Protein AF-A0A8I1E0A1-F1 (afdb_monomer_lite)

Structure (mmCIF, N/CA/C/O backbone):
data_AF-A0A8I1E0A1-F1
#
_entry.id   AF-A0A8I1E0A1-F1
#
loop_
_atom_site.group_PDB
_atom_site.id
_atom_site.type_symbol
_atom_site.label_atom_id
_atom_site.label_alt_id
_atom_site.label_comp_id
_atom_site.label_asym_id
_atom_site.label_entity_id
_atom_site.label_seq_id
_atom_site.pdbx_PDB_ins_code
_atom_site.Cartn_x
_atom_site.Cartn_y
_atom_site.Cartn_z
_atom_site.occupancy
_atom_site.B_iso_or_equiv
_atom_site.auth_seq_id
_atom_site.auth_comp_id
_atom_site.auth_asym_id
_atom_site.auth_atom_id
_atom_site.pdbx_PDB_model_num
ATOM 1 N N . VAL A 1 1 ? 12.398 -3.150 -15.921 1.00 65.69 1 VAL A N 1
ATOM 2 C CA . VAL A 1 1 ? 11.230 -2.844 -16.788 1.00 65.69 1 VAL A CA 1
ATOM 3 C C . VAL A 1 1 ? 10.161 -3.907 -16.586 1.00 65.69 1 VAL A C 1
ATOM 5 O O . VAL A 1 1 ? 10.377 -5.060 -16.941 1.00 65.69 1 VAL A O 1
ATOM 8 N N . TRP A 1 2 ? 9.048 -3.545 -15.948 1.00 81.69 2 TRP A N 1
ATOM 9 C CA . TRP A 1 2 ? 7.921 -4.450 -15.710 1.00 81.69 2 TRP A CA 1
ATOM 10 C C . TRP A 1 2 ? 7.192 -4.776 -17.013 1.00 81.69 2 TRP A C 1
ATOM 12 O O . TRP A 1 2 ? 7.096 -3.932 -17.904 1.00 81.69 2 TRP A O 1
ATOM 22 N N . SER A 1 3 ? 6.612 -5.973 -17.105 1.00 90.00 3 SER A N 1
ATOM 23 C CA . SER A 1 3 ? 5.560 -6.202 -18.093 1.00 90.00 3 SER A CA 1
ATOM 24 C C . SER A 1 3 ? 4.286 -5.470 -17.656 1.00 90.00 3 SER A C 1
ATOM 26 O O . SER A 1 3 ? 4.026 -5.324 -16.458 1.00 90.00 3 SER A O 1
ATOM 28 N N . GLY A 1 4 ? 3.458 -5.037 -18.614 1.00 89.38 4 GLY A N 1
ATOM 29 C CA . GLY A 1 4 ? 2.174 -4.392 -18.301 1.00 89.38 4 GLY A CA 1
ATOM 30 C C . GLY A 1 4 ? 1.286 -5.262 -17.401 1.00 89.38 4 GLY A C 1
ATOM 31 O O . GLY A 1 4 ? 0.686 -4.766 -16.451 1.00 89.38 4 GLY A O 1
ATOM 32 N N . ALA A 1 5 ? 1.292 -6.581 -17.622 1.00 93.88 5 ALA A N 1
ATOM 33 C CA . ALA A 1 5 ? 0.584 -7.544 -16.781 1.00 93.88 5 ALA A CA 1
ATOM 34 C C . ALA A 1 5 ? 1.114 -7.580 -15.337 1.00 93.88 5 ALA A C 1
ATOM 36 O O . ALA A 1 5 ? 0.324 -7.616 -14.397 1.00 93.88 5 ALA A O 1
ATOM 37 N N . ALA A 1 6 ? 2.435 -7.527 -15.140 1.00 91.88 6 ALA A N 1
ATOM 38 C CA . ALA A 1 6 ? 3.016 -7.527 -13.801 1.00 91.88 6 ALA A CA 1
ATOM 39 C C . ALA A 1 6 ? 2.645 -6.256 -13.020 1.00 91.88 6 ALA A C 1
ATOM 41 O O . ALA A 1 6 ? 2.285 -6.346 -11.848 1.00 91.88 6 ALA A O 1
ATOM 42 N N . GLY A 1 7 ? 2.626 -5.093 -13.683 1.00 93.31 7 GLY A N 1
ATOM 43 C CA . GLY A 1 7 ? 2.135 -3.851 -13.079 1.00 93.31 7 GLY A CA 1
ATOM 44 C C . GLY A 1 7 ? 0.675 -3.956 -12.622 1.00 93.31 7 GLY A C 1
ATOM 45 O O . GLY A 1 7 ? 0.346 -3.574 -11.500 1.00 93.31 7 GLY A O 1
ATOM 46 N N . VAL A 1 8 ? -0.192 -4.553 -13.446 1.00 95.19 8 VAL A N 1
ATOM 47 C CA . VAL A 1 8 ? -1.604 -4.785 -13.094 1.00 95.19 8 VAL A CA 1
ATOM 48 C C . VAL A 1 8 ? -1.739 -5.710 -11.883 1.00 95.19 8 VAL A C 1
ATOM 50 O O . VAL A 1 8 ? -2.513 -5.413 -10.977 1.00 95.19 8 VAL A O 1
ATOM 53 N N . VAL A 1 9 ? -0.972 -6.801 -11.818 1.00 95.56 9 VAL A N 1
ATOM 54 C CA . VAL A 1 9 ? -1.013 -7.728 -10.674 1.00 95.56 9 VAL A CA 1
ATOM 55 C C . VAL A 1 9 ? -0.598 -7.031 -9.379 1.00 95.56 9 VAL A C 1
ATOM 57 O O . VAL A 1 9 ? -1.256 -7.214 -8.355 1.00 95.56 9 VAL A O 1
ATOM 60 N N . VAL A 1 10 ? 0.445 -6.199 -9.419 1.00 94.75 10 VAL A N 1
ATOM 61 C CA . VAL A 1 10 ? 0.896 -5.425 -8.252 1.00 94.75 10 VAL A CA 1
ATOM 62 C C . VAL A 1 10 ? -0.194 -4.457 -7.779 1.00 94.75 10 VAL A C 1
ATOM 64 O O . VAL A 1 10 ? -0.488 -4.397 -6.585 1.00 94.75 10 VAL A O 1
ATOM 67 N N . LEU A 1 11 ? -0.859 -3.755 -8.702 1.00 95.12 11 LEU A N 1
ATOM 68 C CA . LEU A 1 11 ? -1.978 -2.866 -8.370 1.00 95.12 11 LEU A CA 1
ATOM 69 C C . LEU A 1 11 ? -3.174 -3.627 -7.779 1.00 95.12 11 LEU A C 1
ATOM 71 O O . LEU A 1 11 ? -3.766 -3.188 -6.795 1.00 95.12 11 LEU A O 1
ATOM 75 N N . LEU A 1 12 ? -3.517 -4.793 -8.328 1.00 97.31 12 LEU A N 1
ATOM 76 C CA . LEU A 1 12 ? -4.590 -5.632 -7.788 1.00 97.31 12 LEU A CA 1
ATOM 77 C C . LEU A 1 12 ? -4.250 -6.160 -6.388 1.00 97.31 12 LEU A C 1
ATOM 79 O O . LEU A 1 12 ? -5.110 -6.167 -5.506 1.00 97.31 12 LEU A O 1
ATOM 83 N N . ALA A 1 13 ? -2.998 -6.565 -6.161 1.00 95.50 13 ALA A N 1
ATOM 84 C CA . ALA A 1 13 ? -2.522 -7.006 -4.853 1.00 95.50 13 ALA A CA 1
ATOM 85 C C . ALA A 1 13 ? -2.627 -5.887 -3.806 1.00 95.50 13 ALA A C 1
ATOM 87 O O . ALA A 1 13 ? -3.055 -6.136 -2.678 1.00 95.50 13 ALA A O 1
ATOM 88 N N . MET A 1 14 ? -2.318 -4.650 -4.197 1.00 96.31 14 MET A N 1
ATOM 89 C CA . MET A 1 14 ? -2.484 -3.469 -3.354 1.00 96.31 14 MET A CA 1
ATOM 90 C C . MET A 1 14 ? -3.944 -3.245 -2.946 1.00 96.31 14 MET A C 1
ATOM 92 O O . MET A 1 14 ? -4.249 -3.146 -1.757 1.00 96.31 14 MET A O 1
ATOM 96 N N . VAL A 1 15 ? -4.859 -3.201 -3.921 1.00 96.38 15 VAL A N 1
ATOM 97 C CA . VAL A 1 15 ? -6.292 -2.997 -3.657 1.00 96.38 15 VAL A CA 1
ATOM 98 C C . VAL A 1 15 ? -6.830 -4.107 -2.755 1.00 96.38 15 VAL A C 1
ATOM 100 O O . VAL A 1 15 ? -7.564 -3.837 -1.804 1.00 96.38 15 VAL A O 1
ATOM 103 N 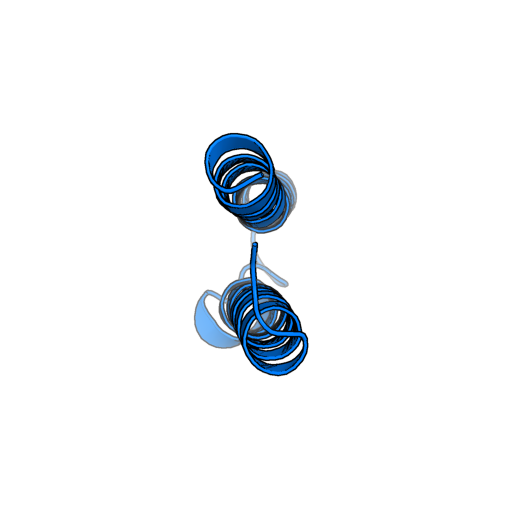N . LYS A 1 16 ? -6.412 -5.357 -2.991 1.00 96.25 16 LYS A N 1
ATOM 104 C CA . LYS A 1 16 ? -6.751 -6.489 -2.121 1.00 96.25 16 LYS A CA 1
ATOM 105 C C . LYS A 1 16 ? -6.289 -6.255 -0.679 1.00 96.25 16 LYS A C 1
ATOM 107 O O . LYS A 1 16 ? -7.035 -6.563 0.248 1.00 96.25 16 LYS A O 1
ATOM 112 N N . GLY A 1 17 ? -5.095 -5.698 -0.482 1.00 95.06 17 GLY A N 1
ATOM 113 C CA . GLY A 1 17 ? -4.589 -5.315 0.837 1.00 95.06 17 GLY A CA 1
ATOM 114 C C . GLY A 1 17 ? -5.530 -4.355 1.569 1.00 95.06 17 GLY A C 1
ATOM 115 O O . GLY A 1 17 ? -5.860 -4.588 2.729 1.00 95.06 17 GLY A O 1
ATOM 116 N N . TRP A 1 18 ? -6.049 -3.333 0.887 1.00 94.44 18 TRP A N 1
ATOM 117 C CA . TRP A 1 18 ? -7.030 -2.414 1.478 1.00 94.44 18 TRP A CA 1
ATOM 118 C C . TRP A 1 18 ? -8.361 -3.087 1.824 1.00 94.44 18 TRP A C 1
ATOM 120 O O . TRP A 1 18 ? -8.918 -2.826 2.889 1.00 94.44 18 TRP A O 1
ATOM 130 N N . VAL A 1 19 ? -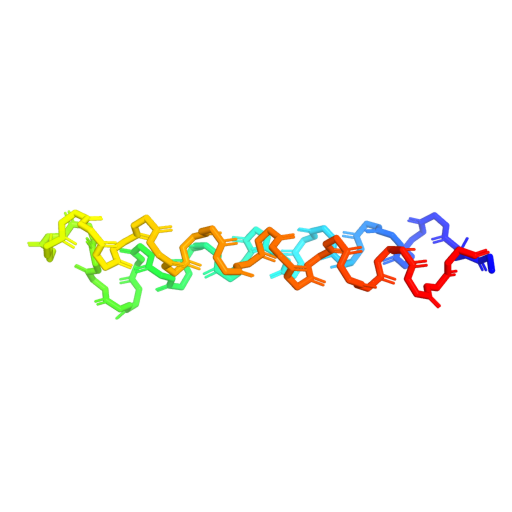8.842 -4.011 0.988 1.00 93.81 19 VAL A N 1
ATOM 131 C CA . VAL A 1 19 ? -10.044 -4.804 1.302 1.00 93.81 19 VAL A CA 1
ATOM 132 C C . VAL A 1 19 ? -9.843 -5.641 2.570 1.00 93.81 19 VAL A C 1
ATOM 134 O O . VAL A 1 19 ? -10.769 -5.777 3.366 1.00 93.81 19 VAL A O 1
ATOM 137 N N . ILE A 1 20 ? -8.638 -6.170 2.805 1.00 93.19 20 ILE A N 1
ATOM 138 C CA . ILE A 1 20 ? -8.307 -6.900 4.040 1.00 93.19 20 ILE A CA 1
ATOM 139 C C . ILE A 1 20 ? -8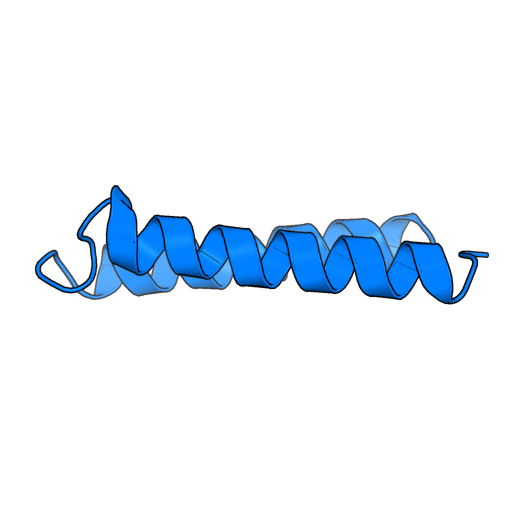.342 -5.962 5.253 1.0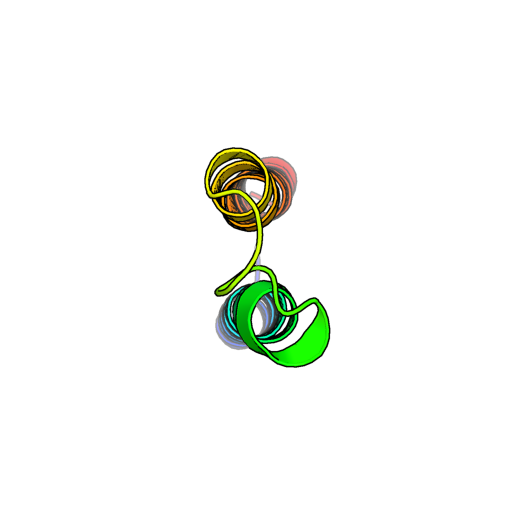0 93.19 20 ILE A C 1
ATOM 141 O O . ILE A 1 20 ? -8.942 -6.312 6.270 1.00 93.19 20 ILE A O 1
ATOM 145 N N . VAL A 1 21 ? -7.757 -4.767 5.136 1.00 91.12 21 VAL A N 1
ATOM 146 C CA . VAL A 1 21 ? -7.753 -3.746 6.199 1.00 91.12 21 VAL A CA 1
ATOM 147 C C . VAL A 1 21 ? -9.183 -3.368 6.609 1.00 91.12 21 VAL A C 1
ATOM 149 O O . VAL A 1 21 ? -9.495 -3.324 7.797 1.00 91.12 21 VAL A O 1
ATOM 152 N N . ASP A 1 22 ? -10.079 -3.155 5.648 1.00 87.56 22 ASP A N 1
ATOM 153 C CA . ASP A 1 22 ? -11.449 -2.713 5.942 1.00 87.56 22 ASP A CA 1
ATOM 154 C C . ASP A 1 22 ? -12.416 -3.860 6.289 1.00 87.56 22 ASP A C 1
ATOM 156 O O . ASP A 1 22 ? -13.329 -3.697 7.110 1.00 87.56 22 ASP A O 1
ATOM 160 N N . GLY A 1 23 ? -12.245 -5.015 5.644 1.00 83.69 23 GLY A N 1
ATOM 161 C CA . GLY A 1 23 ? -13.147 -6.160 5.730 1.00 83.69 23 GLY A CA 1
ATOM 162 C C . GLY A 1 23 ? -12.773 -7.161 6.818 1.00 83.69 23 GLY A C 1
ATOM 163 O O . GLY A 1 23 ? -13.635 -7.531 7.606 1.00 83.69 23 GLY A O 1
ATOM 164 N N . PHE A 1 24 ? -11.505 -7.579 6.863 1.00 83.31 24 PHE A N 1
ATOM 165 C CA . PHE A 1 24 ? -11.026 -8.658 7.740 1.00 83.31 24 PHE A CA 1
ATOM 166 C C . PHE A 1 24 ? -10.458 -8.151 9.061 1.00 83.31 24 PHE A C 1
ATOM 168 O O . PHE A 1 24 ? -10.703 -8.754 10.098 1.00 83.31 24 PHE A O 1
ATOM 175 N N . MET A 1 25 ? -9.708 -7.048 9.038 1.00 87.00 25 MET A N 1
ATOM 176 C CA . MET A 1 25 ? -9.211 -6.425 10.271 1.00 87.00 25 MET A CA 1
ATOM 177 C C . MET A 1 25 ? -10.289 -5.589 10.973 1.00 87.00 25 MET A C 1
ATOM 179 O O . MET A 1 25 ? -10.056 -5.082 12.065 1.00 87.00 25 MET A O 1
ATOM 183 N N . GLU A 1 26 ? -11.445 -5.413 10.321 1.00 83.81 26 GLU A N 1
ATOM 184 C CA . GLU A 1 26 ? -12.604 -4.669 10.819 1.00 83.81 26 GLU A CA 1
ATOM 185 C C . GLU A 1 26 ? -12.285 -3.222 11.247 1.00 83.81 26 GLU A C 1
ATOM 187 O O . GLU A 1 26 ? -13.040 -2.567 11.969 1.00 83.81 26 GLU A O 1
ATOM 192 N N . LEU A 1 27 ? -11.190 -2.659 10.720 1.00 84.62 27 LEU A N 1
ATOM 193 C CA . LEU A 1 27 ? -10.723 -1.310 11.045 1.00 84.62 27 LEU A CA 1
ATOM 194 C C . LEU A 1 27 ? -11.697 -0.218 10.587 1.00 84.62 27 LEU A C 1
ATOM 196 O O . LEU A 1 27 ? -11.550 0.932 10.998 1.00 84.62 27 LEU A O 1
ATOM 200 N N . ARG A 1 28 ? -12.729 -0.568 9.803 1.00 82.62 28 ARG A N 1
ATOM 201 C CA . ARG A 1 28 ? -13.858 0.321 9.495 1.00 82.62 28 ARG A CA 1
ATOM 202 C C . ARG A 1 28 ? -14.617 0.765 10.753 1.00 82.62 28 ARG A C 1
ATOM 204 O O . ARG A 1 28 ? -15.138 1.874 10.765 1.00 82.62 28 ARG A O 1
ATOM 211 N N . HIS A 1 29 ? -14.689 -0.099 11.769 1.00 87.06 29 HIS A N 1
ATOM 212 C CA . HIS A 1 29 ? -15.337 0.168 13.058 1.00 87.06 29 HIS A CA 1
ATOM 213 C C . HIS A 1 29 ? -14.315 0.529 14.149 1.00 87.06 29 HIS A C 1
ATOM 215 O O . HIS A 1 29 ? -14.690 0.947 15.242 1.00 87.06 29 HIS A O 1
ATOM 221 N N . GLY A 1 30 ? -13.023 0.360 13.856 1.00 85.75 30 GLY A N 1
ATOM 222 C CA . GLY A 1 30 ? -11.921 0.679 14.754 1.00 85.75 30 GLY A CA 1
ATOM 223 C C . GLY A 1 30 ? -11.492 2.153 14.717 1.00 85.75 30 GLY A C 1
ATOM 224 O O . GLY A 1 30 ? -12.069 2.982 14.006 1.00 85.75 30 GLY A O 1
ATOM 225 N N . PRO A 1 31 ? -10.440 2.514 15.473 1.00 90.25 31 PRO A N 1
ATOM 226 C CA . PRO A 1 31 ? -9.948 3.884 15.522 1.00 90.25 31 PRO A CA 1
ATOM 227 C C . PRO A 1 31 ? -9.417 4.351 14.159 1.00 90.25 31 PRO A C 1
ATOM 229 O O . PRO A 1 31 ? -8.508 3.750 13.584 1.00 90.25 31 PRO A O 1
ATOM 232 N N . TRP A 1 32 ? -9.919 5.496 13.689 1.00 90.44 32 TRP A N 1
ATOM 233 C CA . TRP A 1 32 ? -9.595 6.063 12.373 1.00 90.44 32 TRP A CA 1
ATOM 234 C C . TRP A 1 32 ? -8.089 6.196 12.095 1.00 90.44 32 TRP A C 1
ATOM 236 O O . TRP A 1 32 ? -7.632 5.898 10.994 1.00 90.44 32 TRP A O 1
ATOM 246 N N . LYS A 1 33 ? -7.294 6.588 13.102 1.00 93.31 33 LYS A N 1
ATOM 247 C CA . LYS A 1 33 ? -5.834 6.740 12.964 1.00 93.31 33 LYS A CA 1
ATOM 248 C C . LYS A 1 33 ? -5.149 5.436 12.538 1.00 93.31 33 LYS A C 1
ATOM 250 O O . LYS A 1 33 ? -4.256 5.474 11.698 1.00 93.31 33 LYS A O 1
ATOM 255 N N . TRP A 1 34 ? -5.592 4.296 13.073 1.00 90.69 34 TRP A N 1
ATOM 256 C CA . TRP A 1 34 ? -5.048 2.983 12.720 1.00 90.69 34 TRP A CA 1
ATOM 257 C C . TRP A 1 34 ? -5.443 2.567 11.308 1.00 90.69 34 TRP A C 1
ATOM 259 O O . TRP A 1 34 ? -4.606 2.065 10.562 1.00 90.69 34 TRP A O 1
ATOM 269 N N . ARG A 1 35 ? -6.684 2.857 10.909 1.00 92.50 35 ARG A N 1
ATOM 270 C CA . ARG A 1 35 ? -7.147 2.623 9.539 1.00 92.50 35 ARG A CA 1
ATOM 271 C C . ARG A 1 35 ? -6.313 3.412 8.529 1.00 92.50 35 ARG A C 1
ATOM 273 O O . ARG A 1 35 ? -5.779 2.826 7.595 1.00 92.50 35 ARG A O 1
ATOM 280 N N . VAL A 1 36 ? -6.125 4.715 8.752 1.00 94.25 36 VAL A N 1
ATOM 281 C CA . VAL A 1 36 ? -5.304 5.564 7.871 1.00 94.25 36 VAL A CA 1
ATOM 282 C C . VAL A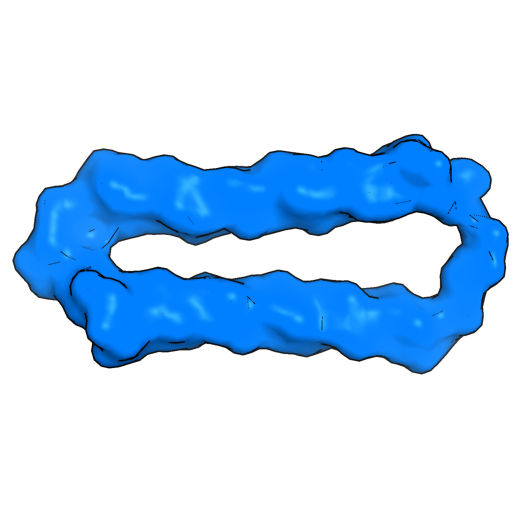 1 36 ? -3.850 5.099 7.840 1.00 94.25 36 VAL A C 1
ATOM 284 O O . VAL A 1 36 ? -3.273 5.020 6.759 1.00 94.25 36 VAL A O 1
ATOM 287 N N . ALA A 1 37 ? -3.269 4.743 8.990 1.00 95.00 37 ALA A N 1
ATOM 288 C CA . ALA A 1 37 ? -1.902 4.233 9.048 1.00 95.00 37 ALA A CA 1
ATOM 289 C C . ALA A 1 37 ? -1.731 2.952 8.212 1.00 95.00 37 ALA A C 1
ATOM 291 O O . ALA A 1 37 ? -0.774 2.851 7.452 1.00 95.00 37 ALA A O 1
ATOM 292 N N . MET A 1 38 ? -2.673 2.006 8.291 1.00 94.38 38 MET A N 1
ATOM 293 C CA . MET A 1 38 ? -2.619 0.756 7.521 1.00 94.38 38 MET A CA 1
ATOM 294 C C . MET A 1 38 ? -2.855 0.964 6.020 1.00 94.38 38 MET A C 1
ATOM 296 O O . MET A 1 38 ? -2.125 0.405 5.201 1.00 94.38 38 MET A O 1
ATOM 300 N N . LEU A 1 39 ? -3.828 1.798 5.638 1.00 93.56 39 LEU A N 1
ATOM 301 C CA . LEU A 1 39 ? -4.080 2.117 4.227 1.00 93.56 39 LEU A CA 1
ATOM 302 C C . LEU A 1 39 ? -2.892 2.869 3.605 1.00 93.56 39 LEU A C 1
ATOM 304 O O . LEU A 1 39 ? -2.446 2.531 2.506 1.00 93.56 39 LEU A O 1
ATOM 308 N N . GLY A 1 40 ? -2.357 3.853 4.334 1.00 95.19 40 GLY A N 1
ATOM 309 C CA . GLY A 1 40 ? -1.190 4.639 3.939 1.00 95.19 40 GLY A CA 1
ATOM 310 C C . GLY A 1 40 ? 0.092 3.812 3.883 1.00 95.19 40 GLY A C 1
ATOM 311 O O . GLY A 1 40 ? 0.900 4.006 2.979 1.00 95.19 40 GLY A O 1
ATOM 312 N N . TRP A 1 41 ? 0.260 2.836 4.778 1.00 95.19 41 TRP A N 1
ATOM 313 C CA . TRP A 1 41 ? 1.386 1.905 4.724 1.00 95.19 41 TRP A CA 1
ATOM 314 C C . TRP A 1 41 ? 1.426 1.125 3.408 1.00 95.19 41 TRP A C 1
ATOM 316 O O . TRP A 1 41 ? 2.492 1.000 2.806 1.00 95.19 41 TRP A O 1
ATOM 326 N N . GLY A 1 42 ? 0.266 0.687 2.904 1.00 95.19 42 GLY A N 1
ATOM 327 C CA . GLY A 1 42 ? 0.166 0.094 1.571 1.00 95.19 42 GLY A CA 1
ATOM 328 C C . GLY A 1 42 ? 0.793 0.996 0.506 1.00 95.19 42 GLY A C 1
ATOM 329 O O . GLY A 1 42 ? 1.657 0.542 -0.242 1.00 95.19 42 GLY A O 1
ATOM 330 N N . LEU A 1 43 ? 0.424 2.288 0.483 1.00 96.62 43 LEU A N 1
ATOM 331 C CA . LEU A 1 43 ? 0.962 3.279 -0.469 1.00 96.62 43 LEU A CA 1
ATOM 332 C C . LEU A 1 43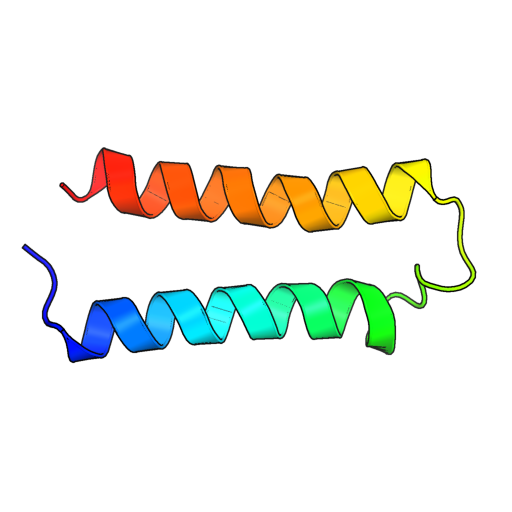 ? 2.481 3.401 -0.394 1.00 96.62 43 LEU A C 1
ATOM 334 O O . LEU A 1 43 ? 3.129 3.443 -1.438 1.00 96.62 43 LEU A O 1
ATOM 338 N N . VAL A 1 44 ? 3.047 3.407 0.813 1.00 97.38 44 VAL A N 1
ATOM 339 C CA . VAL A 1 44 ? 4.503 3.446 1.012 1.00 97.38 44 VAL A CA 1
ATOM 340 C C . VAL A 1 44 ? 5.168 2.212 0.402 1.00 97.38 44 VAL A C 1
ATOM 342 O O . VAL A 1 44 ? 6.157 2.345 -0.317 1.00 97.38 44 VAL A O 1
ATOM 345 N N . VAL A 1 45 ? 4.606 1.021 0.624 1.00 95.69 45 VAL A N 1
ATOM 346 C CA . VAL A 1 45 ? 5.134 -0.226 0.051 1.00 95.69 45 VAL A CA 1
ATOM 347 C C . VAL A 1 45 ? 5.063 -0.209 -1.476 1.00 95.69 45 VAL A C 1
ATOM 349 O O . VAL A 1 45 ? 6.054 -0.530 -2.129 1.00 95.69 45 VAL A O 1
ATOM 352 N N . LEU A 1 46 ? 3.935 0.207 -2.063 1.00 95.75 46 LEU A N 1
ATOM 353 C CA . LEU A 1 46 ? 3.803 0.304 -3.520 1.00 95.75 46 LEU A CA 1
ATOM 354 C C . LEU A 1 46 ? 4.802 1.302 -4.111 1.00 95.75 46 LEU A C 1
ATOM 356 O O . LEU A 1 46 ? 5.454 0.989 -5.105 1.00 95.75 46 LEU A O 1
ATOM 360 N N . ALA A 1 47 ? 4.950 2.475 -3.493 1.00 95.75 47 ALA A N 1
ATOM 361 C CA . ALA A 1 47 ? 5.920 3.475 -3.921 1.00 95.75 47 ALA A CA 1
ATOM 362 C C . ALA A 1 47 ? 7.355 2.931 -3.851 1.00 95.75 47 ALA A C 1
ATOM 364 O O . ALA A 1 47 ? 8.127 3.145 -4.782 1.00 95.75 47 ALA A O 1
ATOM 365 N N . GLY A 1 48 ? 7.693 2.175 -2.801 1.00 95.81 48 GLY A N 1
ATOM 366 C CA . GLY A 1 48 ? 8.981 1.492 -2.680 1.00 95.81 48 GLY A CA 1
ATOM 367 C C . GLY A 1 48 ? 9.204 0.458 -3.783 1.00 95.81 48 GLY A C 1
ATOM 368 O O . GLY A 1 48 ? 10.241 0.479 -4.435 1.00 95.81 48 GLY A O 1
ATOM 369 N N . ILE A 1 49 ? 8.221 -0.407 -4.051 1.00 93.31 49 ILE A N 1
ATOM 370 C CA . ILE A 1 49 ? 8.312 -1.417 -5.118 1.00 93.31 49 ILE A CA 1
ATOM 371 C C . ILE A 1 49 ? 8.512 -0.744 -6.476 1.00 93.31 49 ILE A C 1
ATOM 373 O O . ILE A 1 49 ? 9.414 -1.127 -7.216 1.00 93.31 49 ILE A O 1
ATOM 377 N N . VAL A 1 50 ? 7.703 0.264 -6.804 1.00 92.56 50 VAL A N 1
ATOM 378 C CA . VAL A 1 50 ? 7.797 0.975 -8.085 1.00 92.56 50 VAL A CA 1
ATOM 379 C C . VAL A 1 50 ? 9.119 1.735 -8.193 1.00 92.56 50 VAL A C 1
ATOM 381 O O . VAL A 1 50 ? 9.798 1.602 -9.204 1.00 92.56 50 VAL A O 1
ATOM 384 N N . GLY A 1 51 ? 9.509 2.483 -7.159 1.00 93.25 51 GLY A N 1
ATOM 385 C CA . GLY A 1 51 ? 10.712 3.315 -7.169 1.00 93.25 51 GLY A CA 1
ATOM 386 C C . GLY A 1 51 ? 12.023 2.528 -7.157 1.00 93.25 51 GLY A C 1
ATOM 387 O O . GLY A 1 51 ? 12.983 2.957 -7.783 1.00 93.25 51 GLY A O 1
ATOM 388 N N . LEU A 1 52 ? 12.070 1.372 -6.487 1.00 92.88 52 LEU A N 1
ATOM 389 C CA . LEU A 1 52 ? 13.257 0.504 -6.447 1.00 92.88 52 LEU A CA 1
ATOM 390 C C . LEU A 1 52 ? 13.367 -0.428 -7.662 1.00 92.88 52 LEU A C 1
ATOM 392 O O . LEU A 1 52 ? 14.413 -1.039 -7.866 1.00 92.88 52 LEU A O 1
ATOM 396 N N . SER A 1 53 ? 12.289 -0.572 -8.435 1.00 84.50 53 SER A N 1
ATOM 397 C CA . SER A 1 53 ? 12.230 -1.467 -9.601 1.00 84.50 53 SER A CA 1
ATOM 398 C C . SER A 1 53 ? 12.157 -0.719 -10.940 1.00 84.50 53 SER A C 1
ATOM 400 O O . SER A 1 53 ? 11.968 -1.358 -11.984 1.00 84.50 53 SER A O 1
ATOM 402 N N . ALA A 1 54 ? 12.231 0.614 -10.896 1.00 69.88 54 ALA A N 1
ATOM 403 C CA . ALA A 1 54 ? 12.367 1.502 -12.048 1.00 69.88 54 ALA A CA 1
ATOM 404 C C . ALA A 1 54 ? 13.833 1.569 -12.486 1.00 69.88 54 ALA A C 1
ATOM 406 O O . ALA A 1 54 ? 14.057 1.467 -13.713 1.00 69.88 54 ALA A O 1
#

Organism: NCBI:txid76760

pLDDT: mean 91.2, std 6.26, range [65.69, 97.38]

InterPro domains:
  IPR005171 Cytochrome C oxidase subunit IV, prokaryotes [PF03626] (6-49)

Radius of gyration: 12.85 Å; chains: 1; bounding box: 29×15×34 Å

Sequence (54 aa):
VWSGAAGVVVLLAMVKGWVIVDGFMELRHGPWKWRVAMLGWGLVVLAGIVGLSA

Secondary structure (DSSP, 8-state):
---HHHHHHHHHHHHHHHHHHHHTS-TTTS-HHHHHHHHHHHHHHHHHHHHH--

Foldseek 3Di:
DDDPVRVVVLVVVLVVQLCCLCPVVVCVPPDPVVNCVSNVVSVVVSCCCVVVVD